Protein AF-A0A967WEH7-F1 (afdb_monomer_lite)

Secondary structure (DSSP, 8-state):
----S--SS------TT-BHHHHHHHTT--TTT---EEETTEEEEBTTB-TTTTPBP-TT--B-

Radius of gyration: 11.73 Å; chains: 1; bounding box: 21×27×35 Å

Structure (mmCIF, N/CA/C/O backbone):
data_AF-A0A967WEH7-F1
#
_entry.id   AF-A0A967WEH7-F1
#
loop_
_atom_site.group_PDB
_atom_site.id
_atom_site.type_symbol
_atom_site.label_atom_id
_atom_site.label_alt_id
_atom_site.label_comp_id
_atom_site.label_asym_id
_atom_site.label_entity_id
_atom_s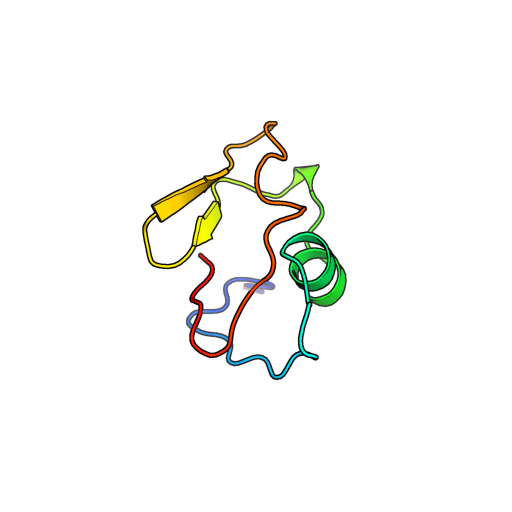ite.label_seq_id
_atom_site.pdbx_PDB_ins_code
_atom_site.Cartn_x
_atom_site.Cartn_y
_atom_site.Cartn_z
_atom_site.occupancy
_atom_site.B_iso_or_equiv
_atom_site.auth_seq_id
_atom_site.auth_comp_id
_atom_site.auth_asym_id
_atom_site.auth_atom_id
_atom_site.pdbx_PDB_model_num
ATOM 1 N N . GLU A 1 1 ? -1.617 4.063 27.299 1.00 35.75 1 GLU A N 1
ATOM 2 C CA . GLU A 1 1 ? -1.827 4.883 26.089 1.00 35.75 1 GLU A CA 1
ATOM 3 C C . GLU A 1 1 ? -2.015 3.917 24.929 1.00 35.75 1 GLU A C 1
ATOM 5 O O . GLU A 1 1 ? -1.234 2.980 24.816 1.00 35.75 1 GLU A O 1
ATOM 10 N N . GLN A 1 2 ? -3.145 3.995 24.224 1.00 39.19 2 GLN A N 1
ATOM 11 C CA . GLN A 1 2 ? -3.572 2.978 23.258 1.00 39.19 2 GLN A CA 1
ATOM 12 C C . GLN A 1 2 ? -3.005 3.320 21.877 1.00 39.19 2 GLN A C 1
ATOM 14 O O . GLN A 1 2 ? -3.615 4.074 21.126 1.00 39.19 2 GLN A O 1
ATOM 19 N N . SER A 1 3 ? -1.829 2.786 21.553 1.00 45.38 3 SER A N 1
ATOM 20 C CA . SER A 1 3 ? -1.261 2.845 20.201 1.00 45.38 3 SER A CA 1
ATOM 21 C C . SER A 1 3 ? -1.982 1.841 19.294 1.00 45.38 3 SER A C 1
ATOM 23 O O . SER A 1 3 ? -1.435 0.795 18.953 1.00 45.38 3 SER A O 1
ATOM 25 N N . SER A 1 4 ? -3.240 2.113 18.947 1.00 52.19 4 SER A N 1
ATOM 26 C CA . SER A 1 4 ? -3.965 1.341 17.931 1.00 52.19 4 SER A CA 1
ATOM 27 C C . SER A 1 4 ? -3.440 1.722 16.548 1.00 5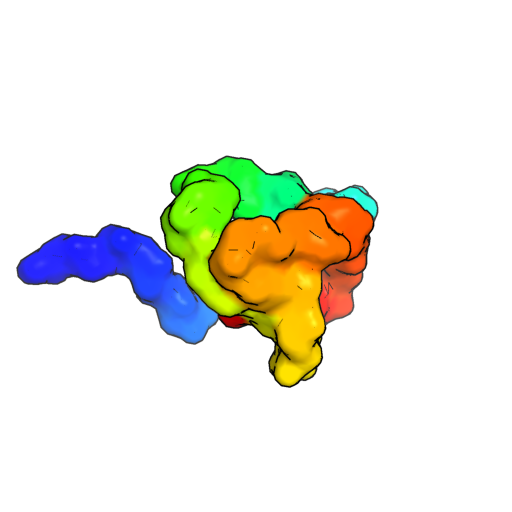2.19 4 SER A C 1
ATOM 29 O O . SER A 1 4 ? -3.830 2.754 16.019 1.00 52.19 4 SER A O 1
ATOM 31 N N . GLY A 1 5 ? -2.554 0.908 15.969 1.00 53.72 5 GLY A N 1
ATOM 32 C CA . GLY A 1 5 ? -2.327 0.917 14.515 1.00 53.72 5 GLY A CA 1
ATOM 33 C C . GLY A 1 5 ? -0.880 0.957 14.028 1.00 53.72 5 GLY A C 1
ATOM 34 O O . GLY A 1 5 ? -0.657 0.789 12.836 1.00 53.72 5 GLY A O 1
ATOM 35 N N . SER A 1 6 ? 0.122 1.122 14.899 1.00 57.06 6 SER A N 1
ATOM 36 C CA . SER A 1 6 ? 1.521 1.009 14.459 1.00 57.06 6 SER A CA 1
ATOM 37 C C . SER A 1 6 ? 1.947 -0.460 14.469 1.00 57.06 6 SER A C 1
ATOM 39 O O . SER A 1 6 ? 2.373 -1.001 15.491 1.00 57.06 6 SER A O 1
ATOM 41 N N . PHE A 1 7 ? 1.780 -1.136 13.333 1.00 63.47 7 PHE A N 1
ATOM 42 C CA . PHE A 1 7 ? 2.352 -2.462 13.136 1.00 63.47 7 PHE A CA 1
ATOM 43 C C . PHE A 1 7 ? 3.857 -2.311 12.904 1.00 63.47 7 PHE A C 1
ATOM 45 O O . PHE A 1 7 ? 4.279 -1.801 11.874 1.00 63.47 7 PHE A O 1
ATOM 52 N N . ALA A 1 8 ? 4.679 -2.765 13.853 1.00 71.12 8 ALA A N 1
ATOM 53 C CA . ALA A 1 8 ? 6.133 -2.765 13.672 1.00 71.12 8 ALA A CA 1
ATOM 54 C C . ALA A 1 8 ? 6.566 -3.683 12.511 1.00 71.12 8 ALA A C 1
ATOM 56 O O . ALA A 1 8 ? 7.544 -3.397 11.830 1.00 71.12 8 ALA A O 1
ATOM 57 N N . GLN A 1 9 ? 5.837 -4.787 12.309 1.00 80.44 9 GLN A N 1
ATOM 58 C CA . GLN A 1 9 ? 5.958 -5.694 11.169 1.00 80.44 9 GLN A CA 1
ATOM 59 C C . GLN A 1 9 ? 4.761 -6.656 11.177 1.00 80.44 9 GLN A C 1
ATOM 61 O O . GLN A 1 9 ? 4.631 -7.462 12.101 1.00 80.44 9 GLN A O 1
ATOM 66 N N . LEU A 1 10 ? 3.896 -6.585 10.166 1.00 86.12 10 LEU A N 1
ATOM 67 C CA . LEU A 1 10 ? 2.762 -7.496 10.009 1.00 86.12 10 LEU A CA 1
ATOM 68 C C . LEU A 1 10 ? 3.052 -8.484 8.878 1.00 86.12 10 LEU A C 1
ATOM 70 O O . LEU A 1 10 ? 3.425 -8.080 7.783 1.00 86.12 10 LEU A O 1
ATOM 74 N N . HIS A 1 11 ? 2.880 -9.775 9.154 1.00 87.25 11 HIS A N 1
ATOM 75 C CA . HIS A 1 11 ? 2.950 -10.829 8.143 1.00 87.25 11 HIS A CA 1
ATOM 76 C C . HIS A 1 11 ? 1.521 -11.211 7.774 1.00 87.25 11 HIS A C 1
ATOM 78 O O . HIS A 1 11 ? 0.768 -11.671 8.636 1.00 87.25 11 HIS A O 1
ATOM 84 N N . LEU A 1 12 ? 1.137 -10.967 6.524 1.00 86.19 12 LEU A N 1
ATOM 85 C CA . LEU A 1 12 ? -0.202 -11.240 6.014 1.00 86.19 12 LEU A CA 1
ATOM 86 C C . LEU A 1 12 ? -0.144 -12.342 4.968 1.00 86.19 12 LEU A C 1
ATOM 88 O O . LEU A 1 12 ? 0.654 -12.275 4.042 1.00 86.19 12 LEU A O 1
ATOM 92 N N . ASP A 1 13 ? -1.041 -13.314 5.105 1.00 90.38 13 ASP A N 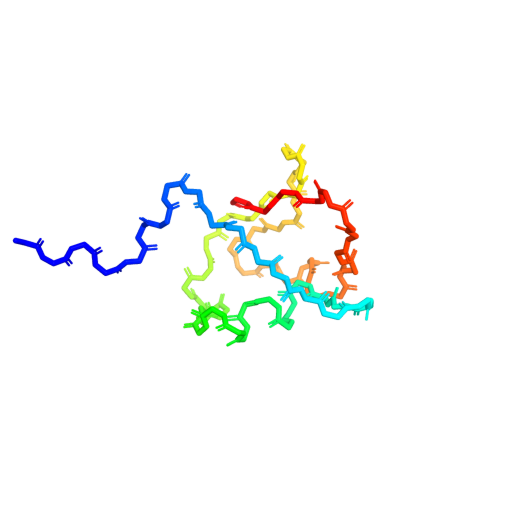1
ATOM 93 C CA . ASP A 1 13 ? -1.336 -14.281 4.053 1.00 90.38 13 ASP A CA 1
ATOM 94 C C . ASP A 1 13 ? -2.558 -13.775 3.270 1.00 90.38 13 ASP A C 1
ATOM 96 O O . ASP A 1 13 ? -3.638 -13.521 3.839 1.00 90.38 13 ASP A O 1
ATOM 100 N N . MET A 1 14 ? -2.349 -13.522 1.981 1.00 87.44 14 MET A N 1
ATOM 101 C CA . MET A 1 14 ? -3.321 -12.915 1.076 1.00 87.44 14 MET A CA 1
ATOM 102 C C . MET A 1 14 ? -3.421 -13.740 -0.210 1.00 87.44 14 MET A C 1
ATOM 104 O O . MET A 1 14 ? -2.438 -14.366 -0.611 1.00 87.44 14 MET A O 1
ATOM 108 N N . PRO A 1 15 ? -4.606 -13.792 -0.840 1.00 90.12 15 PRO A N 1
ATOM 109 C CA . PRO A 1 15 ? -4.761 -14.489 -2.106 1.00 90.12 15 PR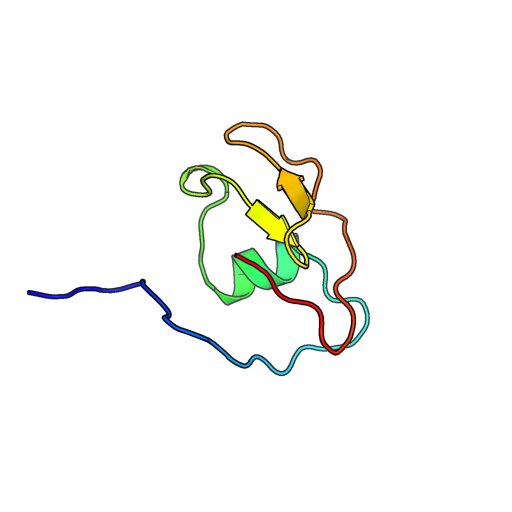O A CA 1
ATOM 110 C C . PRO A 1 15 ? -3.855 -13.885 -3.186 1.00 90.12 15 PRO A C 1
ATOM 112 O O . PRO A 1 15 ? -3.500 -12.708 -3.155 1.00 90.12 15 PRO A O 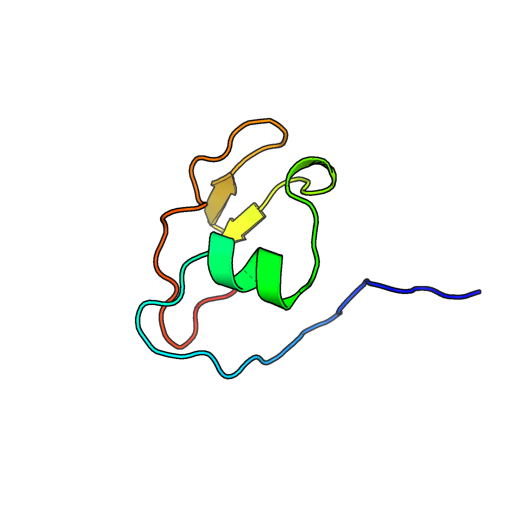1
ATOM 115 N N . ALA A 1 16 ? -3.495 -14.709 -4.169 1.00 86.56 16 ALA A N 1
ATOM 116 C CA . ALA A 1 16 ? -2.827 -14.214 -5.365 1.00 86.56 16 ALA A CA 1
ATOM 117 C C . ALA A 1 16 ? -3.708 -13.166 -6.067 1.00 86.56 16 ALA A C 1
ATOM 119 O O . ALA A 1 16 ? -4.935 -13.256 -6.004 1.00 86.56 16 ALA A O 1
ATOM 120 N N . ASP A 1 17 ? -3.074 -12.216 -6.756 1.00 90.56 17 ASP A N 1
ATOM 121 C CA . ASP A 1 17 ? -3.741 -11.086 -7.427 1.00 90.56 17 ASP A CA 1
ATOM 122 C C . ASP A 1 17 ? -4.338 -10.033 -6.467 1.00 90.56 17 ASP A C 1
ATOM 124 O O . ASP A 1 17 ? -5.008 -9.098 -6.901 1.00 90.56 17 ASP A O 1
ATOM 128 N N . THR A 1 18 ? -4.071 -10.133 -5.156 1.00 93.19 18 THR A N 1
ATOM 129 C CA . THR A 1 18 ? -4.387 -9.061 -4.202 1.00 93.19 18 THR A CA 1
ATOM 130 C C . THR A 1 18 ? -3.717 -7.762 -4.642 1.00 93.19 18 THR A C 1
ATOM 132 O O . THR A 1 18 ? -2.524 -7.719 -4.944 1.00 93.19 18 THR A O 1
ATOM 135 N N . THR A 1 19 ? -4.482 -6.676 -4.611 1.00 93.56 19 THR A N 1
ATOM 136 C CA . THR A 1 19 ? -3.984 -5.334 -4.908 1.00 93.56 19 THR A CA 1
ATOM 137 C C . THR A 1 19 ? -3.707 -4.544 -3.638 1.00 93.56 19 THR A C 1
ATOM 139 O O . THR A 1 19 ? -4.165 -4.885 -2.544 1.00 93.56 19 THR A O 1
ATOM 142 N N . MET A 1 20 ? -3.007 -3.425 -3.785 1.00 91.50 20 MET A N 1
ATOM 143 C CA . MET A 1 20 ? -2.810 -2.470 -2.698 1.00 91.50 20 MET A CA 1
ATOM 144 C C . MET A 1 20 ? -4.139 -1.954 -2.123 1.00 91.50 20 MET A C 1
ATOM 146 O O . MET A 1 20 ? -4.255 -1.753 -0.916 1.00 91.50 20 MET A O 1
ATOM 150 N N . ARG A 1 21 ? -5.177 -1.799 -2.959 1.00 90.88 21 ARG A N 1
ATOM 151 C CA . ARG A 1 21 ? -6.535 -1.488 -2.492 1.00 90.88 21 ARG A CA 1
ATOM 152 C C . ARG A 1 21 ? -7.075 -2.567 -1.551 1.00 90.88 21 ARG A C 1
ATOM 154 O O . ARG A 1 21 ? -7.519 -2.232 -0.457 1.00 90.88 21 ARG A O 1
ATOM 161 N N . ASP A 1 22 ? -7.005 -3.833 -1.958 1.00 92.12 22 ASP A N 1
ATOM 162 C CA . ASP A 1 22 ? -7.488 -4.970 -1.159 1.00 92.12 22 ASP A CA 1
ATOM 163 C C . ASP A 1 22 ? -6.744 -5.070 0.185 1.00 92.12 22 ASP A C 1
ATOM 165 O O . ASP A 1 22 ? -7.357 -5.290 1.233 1.00 92.12 22 ASP A O 1
ATOM 169 N N . LEU A 1 23 ? -5.434 -4.795 0.187 1.00 90.38 23 LEU A N 1
ATOM 170 C CA . LEU A 1 23 ? -4.639 -4.699 1.412 1.00 90.38 23 LEU A CA 1
ATOM 171 C C . LEU A 1 23 ? -5.142 -3.588 2.347 1.00 90.38 23 LEU A C 1
ATOM 173 O O . LEU A 1 23 ? -5.333 -3.832 3.541 1.00 90.38 23 LEU A O 1
ATOM 177 N N . LEU A 1 24 ? -5.363 -2.378 1.826 1.00 89.06 24 LEU A N 1
ATOM 178 C CA . LEU A 1 24 ? -5.838 -1.241 2.623 1.00 89.06 24 LEU A CA 1
ATOM 179 C C . LEU A 1 24 ? -7.240 -1.497 3.191 1.00 89.06 24 LEU A C 1
ATOM 181 O O . LEU A 1 24 ? -7.473 -1.243 4.375 1.00 89.06 24 LEU A O 1
ATOM 185 N N . GLU A 1 25 ? -8.143 -2.070 2.391 1.00 90.06 25 GLU A N 1
ATOM 186 C CA . GLU A 1 25 ? -9.480 -2.475 2.839 1.00 90.06 25 GLU A CA 1
ATOM 187 C C . GLU A 1 25 ? -9.402 -3.526 3.954 1.00 90.06 25 GLU A C 1
ATOM 189 O O . GLU A 1 25 ? -10.061 -3.390 4.990 1.00 90.06 25 GLU A O 1
ATOM 194 N N . ARG A 1 26 ? -8.531 -4.532 3.808 1.00 89.19 26 ARG A N 1
ATOM 195 C CA . ARG A 1 26 ? -8.328 -5.575 4.824 1.00 89.19 26 ARG A CA 1
ATOM 196 C C . ARG A 1 26 ? -7.752 -5.031 6.129 1.00 89.19 26 ARG A C 1
ATOM 198 O O . ARG A 1 26 ? -8.118 -5.512 7.202 1.00 89.19 26 ARG A O 1
ATOM 205 N N . LEU A 1 27 ? -6.873 -4.036 6.050 1.00 87.44 27 LEU A N 1
ATOM 206 C CA . LEU A 1 27 ? -6.325 -3.341 7.216 1.00 87.44 27 LEU A CA 1
ATOM 207 C C . LEU A 1 27 ? -7.268 -2.270 7.776 1.00 87.44 27 LEU A C 1
ATOM 209 O O . LEU A 1 27 ? -6.966 -1.690 8.818 1.00 87.44 27 LEU A O 1
ATOM 213 N N . SER A 1 28 ? -8.410 -2.032 7.120 1.00 88.19 28 SER A N 1
ATOM 214 C CA . SER A 1 28 ? -9.344 -0.952 7.451 1.00 88.19 28 SER A CA 1
ATOM 215 C C . SER A 1 28 ? -8.653 0.416 7.517 1.00 88.19 28 SER A C 1
ATOM 217 O O . SER A 1 28 ? -8.974 1.236 8.377 1.00 88.19 28 SER A O 1
ATOM 219 N N . ILE A 1 29 ? -7.692 0.652 6.617 1.00 85.44 29 ILE A N 1
ATOM 220 C CA . ILE A 1 29 ? -6.999 1.934 6.474 1.00 85.44 29 ILE A CA 1
ATOM 221 C C . ILE A 1 29 ? -7.769 2.772 5.444 1.00 85.44 29 ILE A C 1
ATOM 223 O O . ILE A 1 29 ? -7.844 2.378 4.277 1.00 85.44 29 ILE A O 1
ATOM 227 N N . PRO A 1 30 ? -8.346 3.920 5.838 1.00 84.62 30 PRO A N 1
ATOM 228 C CA . PRO A 1 30 ? -8.990 4.825 4.897 1.00 84.62 30 PRO A CA 1
ATOM 229 C C . PRO A 1 30 ? -7.967 5.386 3.907 1.00 84.62 30 PRO A C 1
ATOM 231 O O . PRO A 1 30 ? -6.855 5.740 4.294 1.00 84.62 30 PRO A O 1
ATOM 234 N N . LEU A 1 31 ? -8.360 5.552 2.642 1.00 82.62 31 LEU A N 1
ATOM 235 C CA . LEU A 1 31 ? -7.493 6.168 1.628 1.00 82.62 31 LEU A CA 1
ATOM 236 C C . LEU A 1 31 ? -7.113 7.615 1.983 1.00 82.62 31 LEU A C 1
ATOM 238 O O . LEU A 1 31 ? -6.017 8.058 1.666 1.00 82.62 31 LEU A O 1
ATOM 242 N N . GLU A 1 32 ? -7.997 8.336 2.677 1.00 81.31 32 GLU A N 1
ATOM 243 C CA . GLU A 1 32 ? -7.757 9.710 3.138 1.00 81.31 32 GLU A CA 1
ATOM 244 C C . GLU A 1 32 ? -6.743 9.811 4.288 1.00 81.31 32 GLU A C 1
ATOM 246 O O . GLU A 1 32 ? -6.032 10.808 4.389 1.00 81.31 32 GLU A O 1
ATOM 251 N N . ASP A 1 33 ? -6.647 8.771 5.121 1.00 80.75 33 ASP A N 1
ATOM 252 C CA . ASP A 1 33 ? -5.678 8.667 6.222 1.00 80.75 33 ASP A CA 1
ATOM 253 C C . ASP A 1 33 ? -4.345 8.068 5.745 1.00 80.75 33 ASP A C 1
ATOM 255 O O . ASP A 1 33 ? -3.361 8.0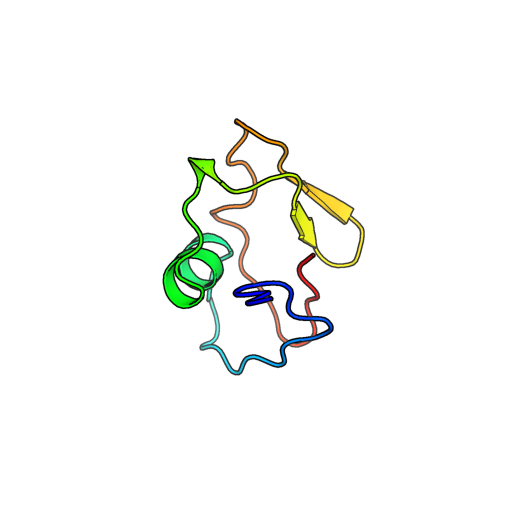03 6.487 1.00 80.75 33 ASP A O 1
ATOM 259 N N . ARG A 1 34 ? -4.291 7.626 4.482 1.00 78.50 34 ARG A N 1
ATOM 260 C CA . ARG A 1 34 ? -3.082 7.080 3.892 1.00 78.50 34 ARG A CA 1
ATOM 261 C C . ARG A 1 34 ? -2.071 8.196 3.657 1.00 78.50 34 ARG A C 1
ATOM 263 O O . ARG A 1 34 ? -2.286 9.110 2.864 1.00 78.50 34 ARG A O 1
ATOM 270 N N . GLY A 1 35 ? -0.938 8.084 4.342 1.00 83.50 35 GLY A N 1
ATOM 271 C CA . GLY A 1 35 ? 0.211 8.956 4.146 1.00 83.50 35 GLY A CA 1
ATOM 272 C C . GLY A 1 35 ? 0.965 8.645 2.849 1.00 83.50 35 GLY A C 1
ATOM 273 O O . GLY A 1 35 ? 0.410 8.604 1.755 1.00 83.50 35 GLY A O 1
ATOM 274 N N . ILE A 1 36 ? 2.272 8.458 2.983 1.00 87.19 36 ILE A N 1
ATOM 275 C CA . ILE A 1 36 ? 3.143 8.025 1.890 1.00 87.19 36 ILE A CA 1
ATOM 276 C C . ILE A 1 36 ? 3.196 6.502 1.938 1.00 87.19 36 ILE A C 1
ATOM 278 O O . ILE A 1 36 ? 3.377 5.960 3.025 1.00 87.19 36 ILE A O 1
ATOM 282 N N . THR A 1 37 ? 3.062 5.839 0.792 1.00 88.75 37 THR A N 1
ATOM 283 C CA . THR A 1 37 ? 3.226 4.385 0.700 1.00 88.75 37 THR A CA 1
ATOM 284 C C . THR A 1 37 ? 4.465 4.009 -0.091 1.00 88.75 37 THR A C 1
ATOM 286 O O . THR A 1 37 ? 4.761 4.568 -1.154 1.00 88.75 37 THR A O 1
ATOM 289 N N . PHE A 1 38 ? 5.173 3.016 0.430 1.00 89.94 38 PHE A N 1
ATOM 290 C CA . PHE A 1 38 ? 6.338 2.400 -0.177 1.00 89.94 38 PHE A CA 1
ATOM 291 C C . PHE A 1 38 ? 6.071 0.923 -0.426 1.00 89.94 38 PHE A C 1
ATOM 293 O O . PHE A 1 38 ? 5.532 0.235 0.438 1.00 89.94 38 PHE A O 1
ATOM 300 N N . ILE A 1 39 ? 6.510 0.422 -1.577 1.00 91.31 39 ILE A N 1
ATOM 301 C CA . ILE A 1 39 ? 6.524 -1.007 -1.896 1.00 91.31 39 ILE A CA 1
ATOM 302 C C . ILE A 1 39 ? 7.981 -1.390 -2.149 1.00 91.31 39 ILE A C 1
ATOM 304 O O . ILE A 1 39 ? 8.648 -0.792 -2.986 1.00 91.31 39 ILE A O 1
ATOM 308 N N . ASN A 1 40 ? 8.525 -2.315 -1.358 1.00 90.88 40 ASN A N 1
ATOM 309 C CA . ASN A 1 40 ? 9.942 -2.713 -1.366 1.00 90.88 40 ASN A CA 1
ATOM 310 C C . ASN A 1 40 ? 10.947 -1.554 -1.227 1.00 90.88 40 ASN A C 1
ATOM 312 O O . ASN A 1 40 ? 12.099 -1.664 -1.643 1.00 90.88 40 ASN A O 1
ATOM 316 N N . GLY A 1 41 ? 10.533 -0.450 -0.600 1.00 88.75 41 GLY A N 1
ATOM 317 C CA . GLY A 1 41 ? 11.352 0.757 -0.455 1.00 88.75 41 GLY A CA 1
ATOM 318 C C . GLY A 1 41 ? 11.288 1.713 -1.650 1.00 88.75 41 GLY A C 1
ATOM 319 O O . GLY A 1 41 ? 11.919 2.768 -1.607 1.00 88.75 41 GLY A O 1
ATOM 320 N N . GLU A 1 42 ? 10.509 1.390 -2.682 1.00 89.25 42 GLU A N 1
ATOM 321 C CA . GLU A 1 42 ? 10.196 2.293 -3.786 1.00 89.25 42 GLU A CA 1
ATOM 322 C C . GLU A 1 42 ? 8.922 3.077 -3.475 1.00 89.25 42 GLU A C 1
ATOM 324 O O . GLU A 1 42 ? 7.952 2.533 -2.948 1.00 89.25 42 GLU A O 1
ATOM 329 N N . LEU A 1 43 ? 8.930 4.375 -3.780 1.00 89.31 43 LEU A N 1
ATOM 330 C CA . LEU A 1 43 ? 7.771 5.238 -3.583 1.00 89.31 43 LEU A CA 1
ATOM 331 C C . LEU A 1 43 ? 6.650 4.802 -4.530 1.00 89.31 43 LEU A C 1
ATOM 333 O O . LEU A 1 43 ? 6.780 4.952 -5.744 1.00 89.31 43 LEU A O 1
ATOM 337 N N . ALA A 1 44 ? 5.554 4.304 -3.966 1.00 87.56 44 ALA A N 1
ATOM 338 C CA . ALA A 1 44 ? 4.408 3.833 -4.732 1.00 87.56 44 ALA A CA 1
ATOM 339 C C . ALA A 1 44 ? 3.328 4.916 -4.833 1.00 87.56 44 ALA A C 1
ATOM 341 O O . ALA A 1 44 ? 2.766 5.130 -5.908 1.00 87.56 44 ALA A O 1
ATOM 342 N N . ALA A 1 45 ? 3.083 5.654 -3.746 1.00 88.38 45 ALA A N 1
ATOM 343 C CA . ALA A 1 45 ? 2.153 6.771 -3.770 1.00 88.38 45 ALA A CA 1
ATOM 344 C C . ALA A 1 45 ? 2.387 7.829 -2.688 1.00 88.38 45 ALA A C 1
ATOM 346 O O . ALA A 1 45 ? 3.121 7.648 -1.716 1.00 88.38 45 ALA A O 1
ATOM 347 N N . LEU A 1 46 ? 1.741 8.973 -2.907 1.00 86.19 46 LEU A N 1
ATOM 348 C CA . LEU A 1 46 ? 1.779 10.156 -2.058 1.00 86.19 46 LEU A CA 1
ATOM 349 C C . LEU A 1 46 ? 0.365 10.490 -1.557 1.00 86.19 46 LEU A C 1
ATOM 351 O O . LEU A 1 46 ? -0.615 10.099 -2.198 1.00 86.19 46 LEU A O 1
ATOM 355 N N . PRO A 1 47 ? 0.240 11.275 -0.473 1.00 81.81 47 PRO A N 1
ATOM 356 C CA . PRO A 1 47 ? -1.050 11.780 -0.018 1.00 81.81 47 PRO A CA 1
ATOM 357 C C . PRO A 1 47 ? -1.784 12.524 -1.141 1.00 81.81 47 PRO A C 1
ATOM 359 O O . PRO A 1 47 ? -1.239 13.458 -1.735 1.00 81.81 47 PRO A O 1
ATOM 362 N N . GLY A 1 48 ? -3.018 12.109 -1.434 1.00 79.06 48 GLY A N 1
ATOM 363 C CA . GLY A 1 48 ? -3.831 12.673 -2.518 1.00 79.06 48 GLY A CA 1
ATOM 364 C C . GLY A 1 48 ? -3.486 12.170 -3.926 1.00 79.06 48 GLY A C 1
ATOM 365 O O . GLY A 1 48 ? -4.003 12.720 -4.898 1.00 79.06 48 GLY A O 1
ATOM 366 N N . LEU A 1 49 ? -2.627 11.151 -4.051 1.00 79.06 49 LEU A N 1
ATOM 367 C CA . LEU A 1 49 ? -2.323 10.479 -5.312 1.00 79.06 49 LEU A CA 1
ATOM 368 C C . LEU A 1 49 ? -2.466 8.960 -5.163 1.00 79.06 49 LEU A C 1
ATOM 370 O O . LEU A 1 49 ? -1.608 8.295 -4.595 1.00 79.06 49 LEU A O 1
ATOM 374 N N . ASP A 1 50 ? -3.525 8.404 -5.737 1.00 80.81 50 ASP A N 1
ATOM 375 C CA . ASP A 1 50 ? -3.904 6.989 -5.630 1.00 80.81 50 ASP A CA 1
ATOM 376 C C . ASP A 1 50 ? -3.276 6.090 -6.718 1.00 80.81 50 ASP A C 1
ATOM 378 O O . ASP A 1 50 ? -3.935 5.216 -7.279 1.00 80.81 50 ASP A O 1
ATOM 382 N N . ALA A 1 51 ? -2.006 6.324 -7.067 1.00 80.19 51 ALA A N 1
ATOM 383 C CA . ALA A 1 51 ? -1.346 5.661 -8.203 1.00 80.19 51 ALA A CA 1
ATOM 384 C C . ALA A 1 51 ? -1.032 4.168 -7.978 1.00 80.19 51 ALA A C 1
ATOM 386 O O . ALA A 1 51 ? -0.847 3.421 -8.935 1.00 80.19 51 ALA A O 1
ATOM 387 N N . ASP A 1 52 ? -0.969 3.731 -6.725 1.00 84.88 52 ASP A N 1
ATOM 388 C CA . ASP A 1 52 ? -0.595 2.379 -6.308 1.00 84.88 52 ASP A CA 1
ATOM 389 C C . ASP A 1 52 ? -1.791 1.453 -6.060 1.00 84.88 52 ASP A C 1
ATOM 391 O O . ASP A 1 52 ? -1.586 0.258 -5.885 1.00 84.88 52 ASP A O 1
ATOM 395 N N . LEU A 1 53 ? -3.035 1.952 -6.057 1.00 87.12 53 LEU A N 1
ATOM 396 C CA . LEU A 1 53 ? -4.213 1.153 -5.675 1.00 87.12 53 LEU A CA 1
ATOM 397 C C . LEU A 1 53 ? -4.442 -0.082 -6.551 1.00 87.12 53 LEU A C 1
ATOM 399 O O . LEU A 1 53 ? -5.008 -1.065 -6.077 1.00 87.12 53 LEU A O 1
ATOM 403 N N . GLU A 1 54 ? -4.014 -0.024 -7.809 1.00 89.62 54 GLU A N 1
ATOM 404 C CA . GLU A 1 54 ? -4.131 -1.111 -8.787 1.00 89.62 54 GLU A CA 1
ATOM 405 C C . GLU A 1 54 ? -2.864 -1.980 -8.863 1.00 89.62 54 GLU A C 1
ATOM 407 O O . GLU A 1 54 ? -2.819 -2.932 -9.641 1.00 89.62 54 GLU A O 1
ATOM 412 N N . ILE A 1 55 ? -1.831 -1.683 -8.065 1.00 90.75 55 ILE A N 1
ATOM 413 C CA . ILE A 1 55 ? -0.622 -2.507 -8.010 1.00 90.75 55 ILE A CA 1
ATOM 414 C C . ILE A 1 55 ? -0.973 -3.840 -7.359 1.00 90.75 55 ILE A C 1
ATOM 416 O O . ILE A 1 55 ? -1.458 -3.882 -6.227 1.00 90.75 55 ILE A O 1
ATOM 420 N N . VAL A 1 56 ? -0.697 -4.921 -8.084 1.00 93.19 56 VAL A N 1
ATOM 421 C CA . VAL A 1 56 ? -0.787 -6.292 -7.582 1.00 93.19 56 VAL A CA 1
ATOM 422 C C . VAL A 1 56 ? 0.429 -6.583 -6.707 1.00 93.19 56 VAL A C 1
ATOM 424 O O . VAL A 1 56 ? 1.569 -6.416 -7.146 1.00 93.19 56 VAL A O 1
ATOM 427 N N . LEU A 1 57 ? 0.174 -7.025 -5.480 1.00 91.81 57 LEU A N 1
ATOM 428 C CA . LEU A 1 57 ? 1.191 -7.438 -4.522 1.00 91.81 57 LEU A CA 1
ATOM 429 C C . LEU A 1 57 ? 1.542 -8.909 -4.752 1.00 91.81 57 LEU A C 1
ATOM 431 O O . LEU A 1 57 ? 0.663 -9.758 -4.917 1.00 91.81 57 LEU A O 1
ATOM 435 N N . ASN A 1 58 ? 2.835 -9.208 -4.750 1.00 91.62 58 ASN A N 1
ATOM 436 C CA . ASN A 1 58 ? 3.361 -10.554 -4.920 1.00 91.62 58 ASN A CA 1
ATOM 437 C C . ASN A 1 58 ? 3.891 -11.095 -3.591 1.00 91.62 58 ASN A C 1
ATOM 439 O O . ASN A 1 58 ? 4.134 -10.361 -2.633 1.00 91.62 58 ASN A O 1
ATOM 443 N N . ASP A 1 59 ? 4.099 -12.409 -3.538 1.00 90.25 59 ASP A N 1
ATOM 444 C CA . ASP A 1 59 ? 4.740 -13.033 -2.385 1.00 90.25 59 ASP A CA 1
ATOM 445 C C . ASP A 1 59 ? 6.110 -12.391 -2.104 1.00 90.25 59 ASP A C 1
ATOM 447 O O . ASP A 1 59 ? 6.948 -12.242 -2.997 1.00 90.25 59 ASP A O 1
ATOM 451 N N . GLY A 1 60 ? 6.321 -11.994 -0.849 1.00 89.12 60 GLY A N 1
ATOM 452 C CA . GLY A 1 60 ? 7.539 -11.322 -0.401 1.00 89.12 60 GLY A CA 1
ATOM 453 C C . GLY A 1 60 ? 7.567 -9.797 -0.567 1.00 89.12 60 GLY A C 1
ATOM 454 O O . GLY A 1 60 ? 8.518 -9.187 -0.065 1.00 89.12 60 GLY A O 1
ATOM 455 N N . ASP A 1 61 ? 6.555 -9.176 -1.190 1.00 91.56 61 ASP A N 1
ATOM 456 C CA . ASP A 1 61 ? 6.423 -7.714 -1.240 1.00 91.56 61 ASP A CA 1
ATOM 457 C C . ASP A 1 61 ? 6.314 -7.110 0.169 1.00 91.56 61 ASP A C 1
ATOM 459 O O . ASP A 1 61 ? 5.666 -7.652 1.071 1.00 91.56 61 ASP A O 1
ATOM 463 N N . ARG A 1 62 ? 6.950 -5.951 0.367 1.00 90.38 62 ARG A N 1
ATOM 464 C CA . ARG A 1 62 ? 6.919 -5.212 1.637 1.00 90.38 62 ARG A CA 1
ATOM 465 C C . ARG A 1 62 ? 6.273 -3.857 1.454 1.00 90.38 62 ARG A C 1
ATOM 467 O O . ARG A 1 62 ? 6.800 -3.034 0.715 1.00 90.38 62 ARG A O 1
ATOM 474 N N . VAL A 1 63 ? 5.197 -3.613 2.192 1.00 89.25 63 VAL A N 1
ATOM 475 C CA . VAL A 1 63 ? 4.460 -2.347 2.174 1.00 89.25 63 VAL A CA 1
ATOM 476 C C . VAL A 1 63 ? 4.749 -1.556 3.450 1.00 89.25 63 VAL A C 1
ATOM 478 O O . VAL A 1 63 ? 4.716 -2.132 4.541 1.00 89.25 63 VAL A O 1
ATOM 481 N N . GLY A 1 64 ? 5.041 -0.259 3.315 1.00 85.56 64 GLY A N 1
ATOM 482 C CA . GLY A 1 64 ? 5.339 0.650 4.429 1.00 85.56 64 GLY A CA 1
ATOM 483 C C . GLY A 1 64 ? 4.892 2.080 4.197 1.00 85.56 64 GLY A C 1
ATOM 484 O O . GLY A 1 64 ? 4.526 2.402 3.046 1.00 85.56 64 GLY A O 1
#

Foldseek 3Di:
DDPPDDDPDDDDDDDFQDFPLNVCVVSVNDLQNDAFKDKVNHGQDHRVGPRRRNPTDDPPIDMD

pLDDT: mean 83.11, std 12.87, range [35.75, 93.56]

Sequence (64 aa):
EQSSGSFAQLHLDMPADTTMRDLLERLSIPLEDRGITFINGELAALPGLDADLEIVLNDGDRVG